Protein AF-A0A349SDM7-F1 (afdb_monomer_lite)

pLDDT: mean 95.61, std 3.15, range [87.81, 98.69]

Secondary structure (DSSP, 8-state):
----S-HHHHHHHHHHHHTT-SEEEEES--SSSTT--HHHHHHHHHT--EEE-HHHHHHHHHHHHHTT----GGGGGGGEEETT-EE-S--SSSS--EEEEETTEEEEEE-SSHHHHHHHIIIIIHHH-

Structure (mmCIF, N/CA/C/O backbone):
data_AF-A0A349SDM7-F1
#
_entry.id   AF-A0A349SDM7-F1
#
loop_
_atom_site.group_PDB
_atom_site.id
_atom_site.type_symbol
_atom_site.label_atom_id
_atom_site.label_alt_id
_atom_site.label_comp_id
_atom_site.label_asym_id
_atom_site.label_entity_id
_atom_site.label_seq_id
_atom_site.pdbx_PDB_ins_code
_atom_site.Cartn_x
_atom_site.Cartn_y
_atom_site.Cartn_z
_atom_site.occupancy
_atom_site.B_iso_or_equiv
_atom_site.auth_seq_id
_atom_site.auth_comp_id
_atom_site.auth_asym_id
_atom_site.auth_atom_id
_atom_site.pdbx_PDB_model_num
ATOM 1 N N . THR A 1 1 ? -5.173 13.399 6.957 1.00 89.69 1 THR A N 1
ATOM 2 C CA . THR A 1 1 ? -3.860 13.707 7.570 1.00 89.69 1 THR A CA 1
ATOM 3 C C . THR A 1 1 ? -2.776 13.557 6.521 1.00 89.69 1 THR A C 1
ATOM 5 O O . THR A 1 1 ? -2.981 12.779 5.603 1.00 89.69 1 THR A O 1
ATOM 8 N N . LYS A 1 2 ? -1.662 14.293 6.615 1.00 94.88 2 LYS A N 1
ATOM 9 C CA . LYS A 1 2 ? -0.450 14.042 5.815 1.00 94.88 2 LYS A CA 1
ATOM 10 C C . LYS A 1 2 ? 0.669 13.626 6.762 1.00 94.88 2 LYS A C 1
ATOM 12 O O . LYS A 1 2 ? 0.806 14.229 7.823 1.00 94.88 2 LYS A O 1
ATOM 17 N N . VAL A 1 3 ? 1.434 12.612 6.387 1.00 95.81 3 VAL A N 1
ATOM 18 C CA . VAL A 1 3 ? 2.536 12.055 7.180 1.00 95.81 3 VAL A CA 1
ATOM 19 C C . VAL A 1 3 ? 3.704 11.852 6.223 1.00 95.81 3 VAL A C 1
ATOM 21 O O . VAL A 1 3 ? 3.475 11.493 5.076 1.00 95.81 3 VAL A O 1
ATOM 24 N N . GLY A 1 4 ? 4.928 12.147 6.659 1.00 95.81 4 GLY A N 1
ATOM 25 C CA . GLY A 1 4 ? 6.118 11.815 5.869 1.00 95.81 4 GLY A CA 1
ATOM 26 C C . GLY A 1 4 ? 6.558 10.376 6.121 1.00 95.81 4 GLY A C 1
ATOM 27 O O . GLY A 1 4 ? 6.314 9.871 7.219 1.00 95.81 4 GLY A O 1
ATOM 28 N N . ASP A 1 5 ? 7.260 9.780 5.159 1.00 95.88 5 ASP A N 1
ATOM 29 C CA . ASP A 1 5 ? 7.640 8.360 5.119 1.00 95.88 5 ASP A CA 1
ATOM 30 C C . ASP A 1 5 ? 8.605 7.984 6.249 1.00 95.88 5 ASP A C 1
ATOM 32 O O . ASP A 1 5 ? 9.831 8.003 6.152 1.00 95.88 5 ASP A O 1
ATOM 36 N N . ASN A 1 6 ? 8.021 7.715 7.410 1.00 97.88 6 ASN A N 1
ATOM 37 C CA . ASN A 1 6 ? 8.702 7.280 8.610 1.00 97.88 6 ASN A CA 1
ATOM 38 C C . ASN A 1 6 ? 7.796 6.282 9.316 1.00 97.88 6 ASN A C 1
ATOM 40 O O . ASN A 1 6 ? 6.714 6.648 9.783 1.00 97.88 6 ASN A O 1
ATOM 44 N N . LEU A 1 7 ? 8.282 5.049 9.424 1.00 97.94 7 LEU A N 1
ATOM 45 C CA . LEU A 1 7 ? 7.508 3.903 9.882 1.00 97.94 7 LEU A CA 1
ATOM 46 C C . LEU A 1 7 ? 6.764 4.177 11.196 1.00 97.94 7 LEU A C 1
ATOM 48 O O . LEU A 1 7 ? 5.546 4.040 11.257 1.00 97.94 7 LEU A O 1
ATOM 52 N N . GLY A 1 8 ? 7.467 4.672 12.220 1.00 98.19 8 GLY A N 1
ATOM 53 C CA . GLY A 1 8 ? 6.862 4.958 13.523 1.00 98.19 8 GLY A CA 1
ATOM 54 C C . GLY A 1 8 ? 5.748 6.008 13.460 1.00 98.19 8 GLY A C 1
ATOM 55 O O . GLY A 1 8 ? 4.697 5.832 14.072 1.00 98.19 8 GLY A O 1
ATOM 56 N N . ARG A 1 9 ? 5.927 7.088 12.685 1.00 98.19 9 ARG A N 1
ATOM 57 C CA . ARG A 1 9 ? 4.877 8.111 12.516 1.00 98.19 9 ARG A CA 1
ATOM 58 C C . ARG A 1 9 ? 3.670 7.579 11.748 1.00 98.19 9 ARG A C 1
ATOM 60 O O . ARG A 1 9 ? 2.541 7.942 12.083 1.00 98.19 9 ARG A O 1
ATOM 67 N N . MET A 1 10 ? 3.897 6.749 10.732 1.00 98.56 10 MET A N 1
ATOM 68 C CA . MET A 1 10 ? 2.828 6.146 9.936 1.00 98.56 10 MET A CA 1
ATOM 69 C C . MET A 1 10 ? 1.999 5.182 10.783 1.00 98.56 10 MET A C 1
ATOM 71 O O . MET A 1 10 ? 0.787 5.358 10.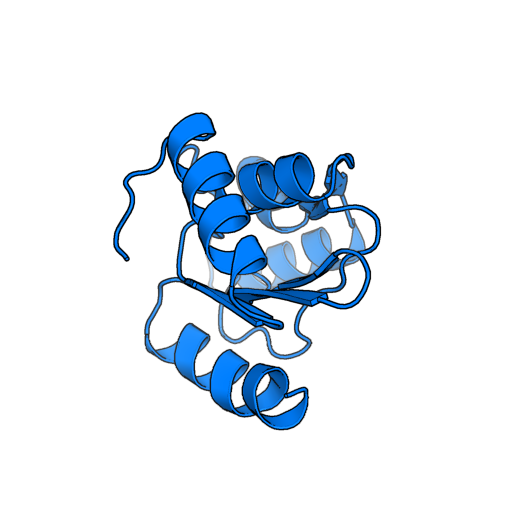858 1.00 98.56 10 MET A O 1
ATOM 75 N N . VAL A 1 11 ? 2.649 4.264 11.505 1.00 98.62 11 VAL A N 1
ATOM 76 C CA . VAL A 1 11 ? 1.996 3.308 12.416 1.00 98.62 11 VAL A CA 1
ATOM 77 C C . VAL A 1 11 ? 1.140 4.037 13.450 1.00 98.62 11 VAL A C 1
ATOM 79 O O . VAL A 1 11 ? -0.063 3.794 13.524 1.00 98.62 11 VAL A O 1
ATOM 82 N N . SER A 1 12 ? 1.711 5.009 14.171 1.00 98.44 12 SER A N 1
ATOM 83 C CA . SER A 1 12 ? 0.966 5.777 15.178 1.00 98.44 12 SER A CA 1
ATOM 84 C C . SER A 1 12 ? -0.221 6.538 14.580 1.00 98.44 12 SER A C 1
ATOM 86 O O . SER A 1 12 ? -1.270 6.652 15.211 1.00 98.44 12 SER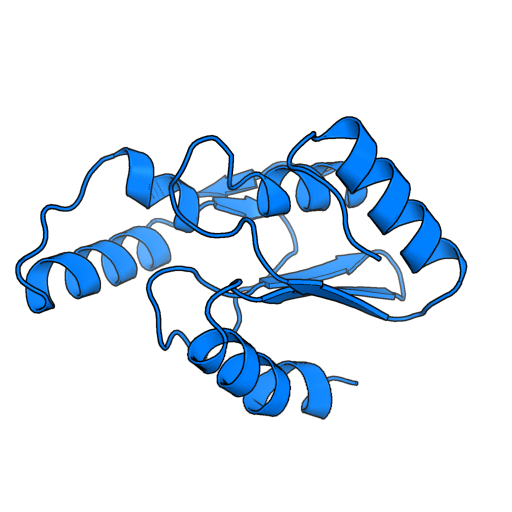 A O 1
ATOM 88 N N . THR A 1 13 ? -0.086 7.056 13.354 1.00 98.56 13 THR A N 1
ATOM 89 C CA . THR A 1 13 ? -1.182 7.774 12.684 1.00 98.56 13 THR A CA 1
ATOM 90 C C . THR A 1 13 ? -2.298 6.829 12.250 1.00 98.56 13 THR A C 1
ATOM 92 O O . THR A 1 13 ? -3.468 7.169 12.414 1.00 98.56 13 THR A O 1
ATOM 95 N N . ILE A 1 14 ? -1.954 5.654 11.714 1.00 98.31 14 ILE A N 1
ATOM 96 C CA . ILE A 1 14 ? -2.928 4.640 11.295 1.00 98.31 14 ILE A CA 1
ATOM 97 C C . ILE A 1 14 ? -3.681 4.103 12.518 1.00 98.31 14 ILE A C 1
ATOM 99 O O . ILE A 1 14 ? -4.908 4.075 12.502 1.00 98.31 14 ILE A O 1
ATOM 103 N N . GLN A 1 15 ? -2.982 3.775 13.609 1.00 98.31 15 GLN A N 1
ATOM 104 C CA . GLN A 1 15 ? -3.606 3.325 14.861 1.00 98.31 15 GLN A CA 1
ATOM 105 C C . GLN A 1 15 ? -4.559 4.376 15.442 1.00 98.31 15 GLN A C 1
ATOM 107 O O . GLN A 1 15 ? -5.671 4.051 15.854 1.00 98.31 15 GLN A O 1
ATOM 112 N N . LEU A 1 16 ? -4.159 5.653 15.436 1.00 98.31 16 LEU A N 1
ATOM 113 C CA . LEU A 1 16 ? -5.024 6.746 15.882 1.00 98.31 16 LEU A CA 1
ATOM 114 C C . LEU A 1 16 ? -6.246 6.940 14.970 1.00 98.31 16 LEU A C 1
ATOM 116 O O . LEU A 1 16 ? -7.297 7.373 15.434 1.00 98.31 16 LEU A O 1
ATOM 120 N N . ALA A 1 17 ? -6.125 6.665 13.671 1.00 98.31 17 ALA A N 1
ATOM 121 C CA . ALA A 1 17 ? -7.267 6.699 12.765 1.00 98.31 17 ALA A CA 1
ATOM 122 C C . ALA A 1 17 ? -8.230 5.533 13.052 1.00 98.31 17 ALA A C 1
ATOM 124 O O . ALA A 1 17 ? -9.422 5.773 13.230 1.00 98.31 17 ALA A O 1
ATOM 125 N N . LEU A 1 18 ? -7.706 4.313 13.200 1.00 98.12 18 LEU A N 1
ATOM 126 C CA . LEU A 1 18 ? -8.482 3.114 13.535 1.00 98.12 18 LEU A CA 1
ATOM 127 C C . LEU A 1 18 ? -9.173 3.201 14.899 1.00 98.12 18 LEU A C 1
ATOM 129 O O . LEU A 1 18 ? -10.223 2.598 15.096 1.00 98.12 18 LEU A O 1
ATOM 133 N N . SER A 1 19 ? -8.636 3.955 15.862 1.00 97.81 19 SER A N 1
ATOM 134 C CA . SER A 1 19 ? -9.274 4.087 17.180 1.00 97.81 19 SER A CA 1
ATOM 135 C C . SER A 1 19 ? -10.611 4.838 17.149 1.00 97.81 19 SER A C 1
ATOM 137 O O . SER A 1 19 ? -11.362 4.777 18.120 1.00 97.81 19 SER A O 1
ATOM 139 N N . ARG A 1 20 ? -10.927 5.529 16.047 1.00 97.50 20 ARG A N 1
ATOM 140 C CA . ARG A 1 20 ? -12.135 6.358 15.896 1.00 97.50 20 ARG A CA 1
ATOM 141 C C . ARG A 1 20 ? -12.889 6.127 14.585 1.00 97.50 20 ARG A C 1
ATOM 143 O O . ARG A 1 20 ? -13.721 6.955 14.211 1.00 97.50 20 ARG A O 1
ATOM 150 N N . SER A 1 21 ? -12.539 5.090 13.834 1.00 97.88 21 SER A N 1
ATOM 151 C CA . SER A 1 21 ? -13.109 4.812 12.516 1.00 97.88 21 SER A CA 1
ATOM 152 C C . SER A 1 21 ? -13.106 3.314 12.247 1.00 97.88 21 SER A C 1
ATOM 154 O O . SER A 1 21 ? -12.134 2.639 12.580 1.00 97.88 21 SER A O 1
ATOM 156 N N . ASP A 1 22 ? -14.171 2.829 11.613 1.00 98.06 22 ASP A N 1
ATOM 157 C CA . ASP A 1 22 ? -14.316 1.420 11.224 1.00 98.06 22 ASP A CA 1
ATOM 158 C C . ASP A 1 22 ? -13.508 1.095 9.957 1.00 98.06 22 ASP A C 1
ATOM 160 O O . ASP A 1 22 ? -13.082 -0.035 9.737 1.00 98.06 22 ASP A O 1
ATOM 164 N N . ALA A 1 23 ? -13.214 2.119 9.151 1.00 98.25 23 ALA A N 1
ATOM 165 C CA . ALA A 1 23 ? -12.369 2.016 7.973 1.00 98.25 23 ALA A CA 1
ATOM 166 C C . ALA A 1 23 ? -11.355 3.162 7.885 1.00 98.25 23 ALA A C 1
ATOM 168 O O . ALA A 1 23 ? -11.658 4.319 8.195 1.00 98.25 23 ALA A O 1
ATOM 169 N N . VAL A 1 24 ? -10.146 2.852 7.412 1.00 98.50 24 VAL A N 1
ATOM 170 C CA . VAL A 1 24 ? -9.074 3.826 7.167 1.00 98.50 24 VAL A CA 1
ATOM 171 C C . VAL A 1 24 ? -8.551 3.666 5.748 1.00 98.50 24 VAL A C 1
ATOM 173 O O . VAL A 1 24 ? -8.074 2.605 5.374 1.00 98.50 24 VAL A O 1
ATOM 176 N N . ILE A 1 25 ? -8.581 4.743 4.965 1.00 98.44 25 ILE A N 1
ATOM 177 C CA . ILE A 1 25 ? -8.021 4.764 3.610 1.00 98.44 25 ILE A CA 1
ATOM 178 C C . ILE A 1 25 ? -6.673 5.488 3.648 1.00 98.44 25 ILE A C 1
ATOM 180 O O . ILE A 1 25 ? -6.587 6.659 4.030 1.00 98.44 25 ILE A O 1
ATOM 184 N N . VAL A 1 26 ? -5.621 4.789 3.236 1.00 98.19 26 VAL A N 1
ATOM 185 C CA . VAL A 1 26 ? -4.252 5.286 3.098 1.00 98.19 26 VAL A CA 1
ATOM 186 C C . VAL A 1 26 ? -3.929 5.415 1.614 1.00 98.19 26 VAL A C 1
ATOM 188 O O . VAL A 1 26 ? -4.235 4.531 0.823 1.00 98.19 26 VAL A O 1
ATOM 191 N N . CYS A 1 27 ? -3.311 6.526 1.224 1.00 97.56 27 CYS A N 1
ATOM 192 C CA . CYS A 1 27 ? -2.975 6.818 -0.166 1.00 97.56 27 CYS A CA 1
ATOM 193 C C . CYS A 1 27 ? -1.485 7.155 -0.283 1.00 97.56 27 CYS A C 1
ATOM 195 O O . CYS A 1 27 ? -1.010 8.061 0.405 1.00 97.56 27 CYS A O 1
ATOM 197 N N . GLY A 1 28 ? -0.769 6.442 -1.158 1.00 96.38 28 GLY A N 1
ATOM 198 C CA . GLY A 1 28 ? 0.673 6.597 -1.380 1.00 96.38 28 GLY A CA 1
ATOM 199 C C . GLY A 1 28 ? 1.547 5.584 -0.629 1.00 96.38 28 GLY A C 1
ATOM 200 O O . GLY A 1 28 ? 1.072 4.836 0.225 1.00 96.38 28 GLY A O 1
ATOM 201 N N . GLY A 1 29 ? 2.837 5.545 -0.977 1.00 96.19 29 GLY A N 1
ATOM 202 C CA . GLY A 1 29 ? 3.833 4.675 -0.339 1.00 96.19 29 GLY A CA 1
ATOM 203 C C . GLY A 1 29 ? 3.747 3.190 -0.729 1.00 96.19 29 GLY A C 1
ATOM 204 O O . GLY A 1 29 ? 4.137 2.329 0.058 1.00 96.19 29 GLY A O 1
ATOM 205 N N . LEU A 1 30 ? 3.178 2.879 -1.903 1.00 96.44 30 LEU A N 1
ATOM 206 C CA . LEU A 1 30 ? 3.019 1.517 -2.447 1.00 96.44 30 LEU A CA 1
ATOM 207 C C . LEU A 1 30 ? 3.873 1.256 -3.699 1.00 96.44 30 LEU A C 1
ATOM 209 O O . LEU A 1 30 ? 3.784 0.185 -4.308 1.00 96.44 30 LEU A O 1
ATOM 213 N N . GLY A 1 31 ? 4.686 2.213 -4.130 1.00 93.94 31 GLY A N 1
ATOM 214 C CA . GLY A 1 31 ? 5.614 1.993 -5.231 1.00 93.94 31 GLY A CA 1
ATOM 215 C C . GLY A 1 31 ? 6.786 1.084 -4.831 1.00 93.94 31 GLY A C 1
ATOM 216 O O . GLY A 1 31 ? 6.756 0.425 -3.790 1.00 93.94 31 GLY A O 1
ATOM 217 N N . PRO A 1 32 ? 7.810 0.969 -5.683 1.00 92.75 32 PRO A N 1
ATOM 218 C CA . PRO A 1 32 ? 8.955 0.113 -5.418 1.00 92.75 32 PRO A CA 1
ATOM 219 C C . PRO A 1 32 ? 10.065 0.799 -4.607 1.00 92.75 32 PRO A C 1
ATOM 221 O O . PRO A 1 32 ? 11.049 0.138 -4.296 1.00 92.75 32 PRO A O 1
ATOM 224 N N . THR A 1 33 ? 10.019 2.107 -4.336 1.00 92.00 33 THR A N 1
ATOM 225 C CA . THR A 1 33 ? 11.183 2.821 -3.783 1.00 92.00 33 THR A CA 1
ATOM 226 C C . THR A 1 33 ? 11.391 2.526 -2.293 1.00 92.00 33 THR A C 1
ATOM 228 O O . THR A 1 33 ? 10.570 1.897 -1.634 1.00 92.00 33 THR A O 1
ATOM 231 N N . GLN A 1 34 ? 12.545 2.914 -1.738 1.00 89.19 34 GLN A N 1
ATOM 232 C CA . GLN A 1 34 ? 12.855 2.627 -0.328 1.00 89.19 34 GLN A CA 1
ATOM 233 C C . GLN A 1 34 ? 11.984 3.417 0.656 1.00 89.19 34 GLN A C 1
ATOM 235 O O . GLN A 1 34 ? 11.827 2.990 1.795 1.00 89.19 34 GLN A O 1
ATOM 240 N N . ASP A 1 35 ? 11.455 4.555 0.218 1.00 93.69 35 ASP A N 1
ATOM 241 C CA . ASP A 1 35 ? 10.496 5.404 0.919 1.00 93.69 35 ASP A CA 1
ATOM 242 C C . ASP A 1 35 ? 9.039 4.933 0.756 1.00 93.69 35 ASP A C 1
ATOM 244 O O . ASP A 1 35 ? 8.185 5.348 1.534 1.00 93.69 35 ASP A O 1
ATOM 248 N N . ASP A 1 36 ? 8.750 3.997 -0.156 1.00 96.12 36 ASP A N 1
ATOM 249 C CA . ASP A 1 36 ? 7.436 3.353 -0.275 1.00 96.12 36 ASP A CA 1
ATOM 250 C C . ASP A 1 36 ? 7.225 2.283 0.816 1.00 96.12 36 ASP A C 1
ATOM 252 O O . ASP A 1 36 ? 7.277 1.075 0.557 1.00 96.12 36 ASP A O 1
ATOM 256 N N . ILE A 1 37 ? 6.991 2.747 2.048 1.00 97.50 37 ILE A N 1
ATOM 257 C CA . ILE A 1 37 ? 6.922 1.912 3.263 1.00 97.50 37 ILE A CA 1
ATOM 258 C C . ILE A 1 37 ? 5.506 1.737 3.845 1.00 97.50 37 ILE A C 1
ATOM 260 O O . ILE A 1 37 ? 5.342 1.382 5.017 1.00 97.50 37 ILE A O 1
ATOM 264 N N . THR A 1 38 ? 4.452 2.019 3.069 1.00 98.12 38 THR A N 1
ATOM 265 C 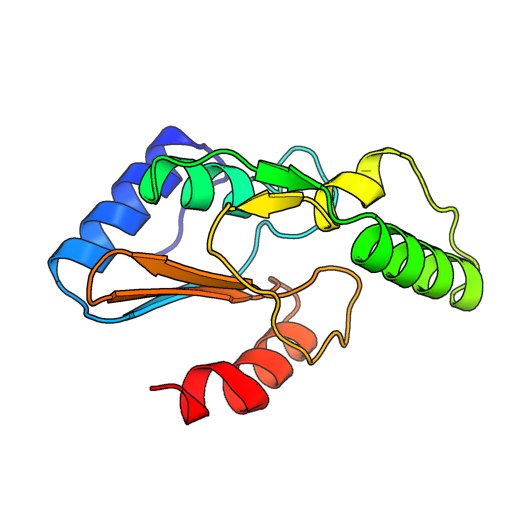CA . THR A 1 38 ? 3.064 1.908 3.559 1.00 98.12 38 THR A CA 1
ATOM 266 C C . THR A 1 38 ? 2.691 0.464 3.894 1.00 98.12 38 THR A C 1
ATOM 268 O O . THR A 1 38 ? 1.999 0.235 4.885 1.00 98.12 38 THR A O 1
ATOM 271 N N . ARG A 1 39 ? 3.183 -0.521 3.131 1.00 97.81 39 ARG A N 1
ATOM 272 C CA . ARG A 1 39 ? 2.946 -1.953 3.397 1.00 97.81 39 ARG A CA 1
ATOM 273 C C . ARG A 1 39 ? 3.538 -2.380 4.730 1.00 97.81 39 ARG A C 1
ATOM 275 O O . ARG A 1 39 ? 2.867 -3.031 5.522 1.00 97.81 39 ARG A O 1
ATOM 282 N N . GLU A 1 40 ? 4.772 -1.968 4.989 1.00 98.25 40 GLU A N 1
ATOM 283 C CA . GLU A 1 40 ? 5.506 -2.231 6.220 1.00 98.25 40 GLU A CA 1
ATOM 284 C C . GLU A 1 40 ? 4.786 -1.608 7.421 1.00 98.25 40 GLU A C 1
ATOM 286 O O . GLU A 1 40 ? 4.618 -2.259 8.452 1.00 98.25 40 GLU A O 1
ATOM 291 N N . ALA A 1 41 ? 4.301 -0.369 7.276 1.00 98.56 41 ALA A N 1
ATOM 292 C CA . ALA A 1 41 ? 3.520 0.289 8.318 1.00 98.56 41 ALA A CA 1
ATOM 293 C C . ALA A 1 41 ? 2.214 -0.460 8.613 1.00 98.56 41 ALA A C 1
ATOM 295 O O . ALA A 1 41 ? 1.882 -0.664 9.778 1.00 98.56 41 ALA A O 1
ATOM 296 N N . ILE A 1 42 ? 1.488 -0.899 7.582 1.00 98.56 42 ILE A N 1
ATOM 297 C CA . ILE A 1 42 ? 0.236 -1.644 7.754 1.00 98.56 42 ILE A CA 1
ATOM 298 C C . ILE A 1 42 ? 0.490 -3.019 8.377 1.00 98.56 42 ILE A C 1
ATOM 300 O O . ILE A 1 42 ? -0.193 -3.374 9.334 1.00 98.56 42 ILE A O 1
ATOM 304 N N . ALA A 1 43 ? 1.504 -3.753 7.914 1.00 98.56 43 ALA A N 1
ATOM 305 C CA . ALA A 1 43 ? 1.892 -5.036 8.497 1.00 98.56 43 ALA A CA 1
ATOM 306 C C . ALA A 1 43 ? 2.222 -4.897 9.992 1.00 98.56 43 ALA A C 1
ATOM 308 O O . ALA A 1 43 ? 1.761 -5.693 10.808 1.00 98.56 43 ALA A O 1
ATOM 309 N N . GLN A 1 44 ? 2.931 -3.829 10.380 1.00 98.62 44 GLN A N 1
ATOM 310 C CA . GLN A 1 44 ? 3.214 -3.547 11.787 1.00 98.62 44 GLN A CA 1
ATOM 311 C C . GLN A 1 44 ? 1.951 -3.206 12.596 1.00 98.62 44 GLN A C 1
ATOM 313 O O . GLN A 1 44 ? 1.859 -3.598 13.758 1.00 98.62 44 GLN A O 1
ATOM 318 N N . VAL A 1 45 ? 0.978 -2.500 12.011 1.00 98.44 45 VAL A N 1
ATOM 319 C CA . VAL A 1 45 ? -0.318 -2.223 12.661 1.00 98.44 45 VAL A CA 1
ATOM 320 C C . VAL A 1 45 ? -1.125 -3.505 12.861 1.00 98.44 45 VAL A C 1
ATOM 322 O O . VAL A 1 45 ? -1.706 -3.689 13.925 1.00 98.44 45 VAL A O 1
ATOM 325 N N . MET A 1 46 ? -1.127 -4.389 11.865 1.00 98.25 46 MET A N 1
ATOM 326 C CA . MET A 1 46 ? -1.770 -5.704 11.920 1.00 98.25 46 MET A CA 1
ATOM 327 C C . MET A 1 46 ? -1.037 -6.689 12.845 1.00 98.25 46 MET A C 1
ATOM 329 O O . MET A 1 46 ? -1.611 -7.695 13.246 1.00 98.25 46 MET A O 1
ATOM 333 N N . GLY A 1 47 ? 0.228 -6.419 13.185 1.00 98.12 47 GLY A N 1
ATOM 334 C CA . GLY A 1 47 ? 1.064 -7.328 13.970 1.00 98.12 47 GLY A CA 1
ATOM 335 C C . GLY A 1 47 ? 1.521 -8.568 13.193 1.00 98.12 47 GLY A C 1
ATOM 336 O O . GLY A 1 47 ? 1.780 -9.602 13.805 1.00 98.12 47 GLY A O 1
ATOM 337 N N . VAL A 1 48 ? 1.618 -8.473 11.864 1.00 98.44 48 VAL A N 1
ATOM 338 C CA . VAL A 1 48 ? 1.921 -9.597 10.964 1.00 98.44 48 VAL A CA 1
ATOM 339 C C . VAL A 1 48 ? 3.174 -9.350 10.124 1.00 98.44 48 VAL A C 1
ATOM 341 O O . VAL A 1 48 ? 3.712 -8.242 10.071 1.00 98.44 48 VAL A O 1
ATOM 344 N N . SER A 1 49 ? 3.649 -10.402 9.456 1.00 98.12 49 SER A N 1
ATOM 345 C CA . SER A 1 49 ? 4.748 -10.311 8.493 1.00 98.12 49 SER A CA 1
ATOM 346 C C . SER A 1 49 ? 4.252 -9.940 7.090 1.00 98.12 49 SER A C 1
ATOM 348 O O . SER A 1 49 ? 3.064 -10.051 6.786 1.00 98.12 49 SER A O 1
ATOM 350 N N . LEU A 1 50 ? 5.169 -9.487 6.232 1.00 98.06 50 LEU A N 1
ATOM 351 C CA . LEU A 1 50 ? 4.915 -9.366 4.798 1.00 98.06 50 LEU A CA 1
ATOM 352 C C . LEU A 1 50 ? 5.259 -10.690 4.110 1.00 98.06 50 LEU A C 1
ATOM 354 O O . LEU A 1 50 ? 6.353 -11.223 4.303 1.00 98.06 50 LEU A O 1
ATOM 358 N N . ILE A 1 51 ? 4.347 -11.180 3.276 1.00 97.81 51 ILE A N 1
ATOM 359 C CA . ILE A 1 51 ? 4.514 -12.383 2.463 1.00 97.81 51 ILE A CA 1
ATOM 360 C C . ILE A 1 51 ? 4.662 -11.959 1.008 1.00 97.81 51 ILE A C 1
ATOM 362 O O . ILE A 1 51 ? 3.861 -11.180 0.494 1.00 97.81 51 ILE A O 1
ATOM 366 N N . ARG A 1 52 ? 5.691 -12.475 0.334 1.00 96.81 52 ARG A N 1
ATOM 367 C CA . ARG A 1 52 ? 5.860 -12.257 -1.101 1.00 96.81 52 ARG A CA 1
ATOM 368 C C . ARG A 1 52 ? 4.963 -13.195 -1.893 1.00 96.81 52 ARG A C 1
ATOM 370 O O . ARG A 1 52 ? 5.003 -14.407 -1.696 1.00 96.81 52 ARG A O 1
ATOM 377 N N . HIS A 1 53 ? 4.229 -12.624 -2.834 1.00 96.00 53 HIS A N 1
ATOM 378 C CA . HIS A 1 53 ? 3.362 -13.340 -3.758 1.00 96.00 53 HIS A CA 1
ATOM 379 C C . HIS A 1 53 ? 4.002 -13.396 -5.149 1.00 96.00 53 HIS A C 1
ATOM 381 O O . HIS A 1 53 ? 4.032 -12.405 -5.882 1.00 96.00 53 HIS A O 1
ATOM 387 N N . ASP A 1 54 ? 4.547 -14.558 -5.512 1.00 94.75 54 ASP A N 1
ATOM 388 C CA . ASP A 1 54 ? 5.276 -14.736 -6.775 1.00 94.75 54 ASP A CA 1
ATOM 389 C C . ASP A 1 54 ? 4.393 -14.482 -8.008 1.00 94.75 54 ASP A C 1
ATOM 391 O O . ASP A 1 54 ? 4.867 -13.965 -9.018 1.00 94.75 54 ASP A O 1
ATOM 395 N N . ASP A 1 55 ? 3.098 -14.782 -7.927 1.00 94.44 55 ASP A N 1
ATOM 396 C CA . ASP A 1 55 ? 2.113 -14.515 -8.976 1.00 94.44 55 ASP A CA 1
ATOM 397 C C . ASP A 1 55 ? 1.910 -13.011 -9.218 1.00 94.44 55 ASP A C 1
ATOM 399 O O . ASP A 1 55 ? 1.885 -12.567 -10.372 1.00 94.4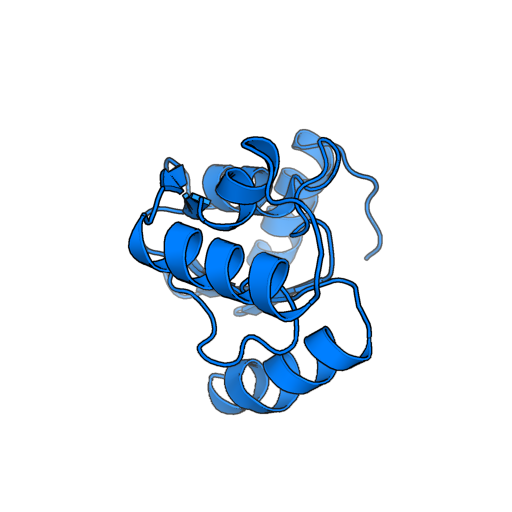4 55 ASP A O 1
ATOM 403 N N . ILE A 1 56 ? 1.851 -12.213 -8.146 1.00 94.44 56 ILE A N 1
ATOM 404 C CA . ILE A 1 56 ? 1.821 -10.747 -8.230 1.00 94.44 56 ILE A CA 1
ATOM 405 C C . ILE A 1 56 ? 3.142 -10.237 -8.816 1.00 94.44 56 ILE A C 1
ATOM 407 O O . ILE A 1 56 ? 3.134 -9.402 -9.722 1.00 94.44 56 ILE A O 1
ATOM 411 N N . GLY A 1 57 ? 4.279 -10.765 -8.357 1.00 94.56 57 GLY A N 1
ATOM 412 C CA . GLY A 1 57 ? 5.600 -10.407 -8.881 1.00 94.56 57 GLY A CA 1
ATOM 413 C C . GLY A 1 57 ? 5.720 -10.649 -10.388 1.00 94.56 57 GLY A C 1
ATOM 414 O O . GLY A 1 57 ? 6.156 -9.769 -11.134 1.00 94.56 57 GLY A O 1
ATOM 415 N N . GLU A 1 58 ? 5.255 -11.807 -10.854 1.00 94.06 58 GLU A N 1
ATOM 416 C CA . GLU A 1 58 ? 5.218 -12.169 -12.270 1.00 94.06 58 GLU A CA 1
ATOM 417 C C . GLU A 1 58 ? 4.270 -11.283 -13.084 1.00 94.06 58 GLU A C 1
ATOM 419 O O . GLU A 1 58 ? 4.586 -10.912 -14.219 1.00 94.06 58 GLU A O 1
ATOM 424 N N . HIS A 1 59 ? 3.122 -10.902 -12.520 1.00 93.38 59 HIS A N 1
ATOM 425 C CA . HIS A 1 59 ? 2.217 -9.952 -13.161 1.00 93.38 59 HIS A CA 1
ATOM 426 C C . HIS A 1 59 ? 2.886 -8.583 -13.353 1.00 93.38 59 HIS A C 1
ATOM 428 O O . HIS A 1 59 ? 2.890 -8.039 -14.461 1.00 93.38 59 HIS A O 1
ATOM 434 N N . ILE A 1 60 ? 3.533 -8.064 -12.307 1.00 93.38 60 ILE A N 1
ATOM 435 C CA . ILE A 1 60 ? 4.261 -6.793 -12.354 1.00 93.38 60 ILE A CA 1
ATOM 436 C C . ILE A 1 60 ? 5.399 -6.867 -13.376 1.00 93.38 60 ILE A C 1
ATOM 438 O O . ILE A 1 60 ? 5.553 -5.950 -14.184 1.00 93.38 60 ILE A O 1
ATOM 442 N N . ARG A 1 61 ? 6.158 -7.969 -13.413 1.00 93.50 61 ARG A N 1
ATOM 443 C CA . ARG A 1 61 ? 7.215 -8.185 -14.412 1.00 93.50 61 ARG A CA 1
ATOM 444 C C . ARG A 1 61 ? 6.683 -8.049 -15.839 1.00 93.50 61 ARG A C 1
ATOM 446 O O . ARG A 1 61 ? 7.250 -7.293 -16.627 1.00 93.50 61 ARG A O 1
ATOM 453 N N . ARG A 1 62 ? 5.551 -8.691 -16.153 1.00 92.56 62 ARG A N 1
ATOM 4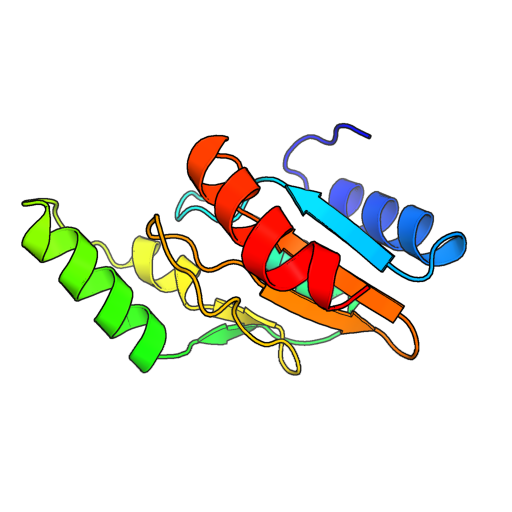54 C CA . ARG A 1 62 ? 4.910 -8.587 -17.478 1.00 92.56 62 ARG A CA 1
ATOM 455 C C . ARG A 1 62 ? 4.488 -7.156 -17.814 1.00 92.56 62 ARG A C 1
ATOM 457 O O . ARG A 1 62 ? 4.649 -6.742 -18.959 1.00 92.56 62 ARG A O 1
ATOM 464 N N . LEU A 1 63 ? 3.989 -6.391 -16.838 1.00 91.38 63 LEU A N 1
ATOM 465 C CA . LEU A 1 63 ? 3.629 -4.979 -17.031 1.00 91.38 63 LEU A CA 1
ATOM 466 C C . LEU A 1 63 ? 4.849 -4.096 -17.335 1.00 91.38 63 LEU A C 1
ATOM 468 O O . LEU A 1 63 ? 4.751 -3.164 -18.135 1.00 91.38 63 LEU A O 1
ATOM 472 N N . PHE A 1 64 ? 5.996 -4.362 -16.705 1.00 91.50 64 PHE A N 1
ATOM 473 C CA . PHE A 1 64 ? 7.247 -3.660 -17.008 1.00 91.50 64 PHE A CA 1
ATOM 474 C C . PHE A 1 64 ? 7.732 -3.982 -18.425 1.00 91.50 64 PHE A C 1
ATOM 476 O O . PHE A 1 64 ? 7.976 -3.064 -19.213 1.00 91.50 64 PHE A O 1
ATOM 483 N N . GLU A 1 65 ? 7.771 -5.268 -18.777 1.00 91.44 65 GLU A N 1
ATOM 484 C CA . GLU A 1 65 ? 8.185 -5.748 -20.100 1.00 91.44 65 GLU A CA 1
ATOM 485 C C . GLU A 1 65 ? 7.294 -5.196 -21.218 1.00 91.44 65 GLU A C 1
ATOM 487 O O . GLU A 1 65 ? 7.801 -4.668 -22.209 1.00 91.44 65 GLU A O 1
ATOM 492 N N . SER A 1 66 ? 5.968 -5.217 -21.043 1.00 91.44 66 SER A N 1
ATOM 493 C CA . SER A 1 66 ? 5.028 -4.690 -22.041 1.00 91.44 66 SER A CA 1
ATOM 494 C C . SER A 1 66 ? 5.162 -3.180 -22.253 1.00 91.44 66 SER A C 1
ATOM 496 O O . SER A 1 66 ? 4.762 -2.660 -23.292 1.00 91.44 66 SER A O 1
ATOM 498 N N . ARG A 1 67 ? 5.703 -2.458 -21.263 1.00 89.31 67 ARG A N 1
ATOM 499 C CA . ARG A 1 67 ? 5.955 -1.009 -21.310 1.00 89.31 67 ARG A CA 1
ATOM 500 C C . ARG A 1 67 ? 7.391 -0.678 -21.739 1.00 89.31 67 ARG A C 1
ATOM 502 O O . ARG A 1 67 ? 7.763 0.495 -21.708 1.00 89.31 67 ARG A O 1
ATOM 509 N N . GLY A 1 68 ? 8.195 -1.680 -22.114 1.00 89.88 68 GLY A N 1
ATOM 510 C CA . GLY A 1 68 ? 9.596 -1.508 -22.509 1.00 89.88 68 GLY A CA 1
ATOM 511 C C . GLY A 1 68 ? 10.489 -0.999 -21.375 1.00 89.88 68 GLY A C 1
ATOM 512 O O . GLY A 1 68 ? 11.468 -0.301 -21.632 1.00 89.88 68 GLY A O 1
ATOM 513 N N . ARG A 1 69 ? 10.126 -1.285 -20.119 1.00 87.81 69 ARG A N 1
ATOM 514 C CA . ARG A 1 69 ? 10.882 -0.886 -18.928 1.00 87.81 69 ARG A CA 1
ATOM 515 C C . ARG A 1 69 ? 11.612 -2.084 -18.341 1.00 87.81 69 ARG A C 1
ATOM 517 O O . ARG A 1 69 ? 11.091 -3.195 -18.333 1.00 87.81 69 ARG A O 1
ATOM 524 N N . GLU A 1 70 ? 12.801 -1.835 -17.810 1.00 88.06 70 GLU A N 1
ATOM 525 C CA . GLU A 1 70 ? 13.569 -2.852 -17.100 1.00 88.06 70 GLU A CA 1
ATOM 526 C C . GLU A 1 70 ? 12.898 -3.193 -15.764 1.00 88.06 70 GLU A C 1
ATOM 528 O O . GLU A 1 70 ? 12.582 -2.306 -14.967 1.00 88.06 70 GLU A O 1
ATOM 533 N N . PHE A 1 71 ? 12.675 -4.485 -15.528 1.00 89.19 71 PHE A N 1
ATOM 534 C CA . PHE A 1 71 ? 12.223 -4.997 -14.243 1.00 89.19 71 PHE A CA 1
ATOM 535 C C . PHE A 1 71 ? 13.427 -5.236 -13.329 1.00 89.19 71 PHE A C 1
ATOM 537 O O . PHE A 1 71 ? 14.363 -5.946 -13.696 1.00 89.19 71 PHE A O 1
ATOM 544 N N . THR A 1 72 ? 13.393 -4.679 -12.121 1.00 90.38 72 THR A N 1
ATOM 545 C CA . THR A 1 72 ? 14.465 -4.828 -11.129 1.00 90.38 72 THR A CA 1
ATOM 546 C C . THR A 1 72 ? 13.999 -5.650 -9.932 1.00 90.38 72 THR A C 1
ATOM 548 O O . THR A 1 72 ? 12.812 -5.714 -9.624 1.00 90.38 72 THR A O 1
ATOM 551 N N . GLN A 1 73 ? 14.944 -6.218 -9.179 1.00 88.31 73 GLN A N 1
ATOM 552 C CA . GLN A 1 73 ? 14.637 -6.941 -7.935 1.00 88.31 73 GLN A CA 1
ATOM 553 C C . GLN A 1 73 ? 13.874 -6.081 -6.916 1.00 88.31 73 GLN A C 1
ATOM 555 O O . GLN A 1 73 ? 13.076 -6.596 -6.142 1.00 88.31 73 GLN A O 1
ATOM 560 N N . ASN A 1 74 ? 14.065 -4.760 -6.940 1.00 90.44 74 ASN A N 1
ATOM 561 C CA . ASN A 1 74 ? 13.362 -3.844 -6.049 1.00 90.44 74 ASN A CA 1
ATOM 562 C C . ASN A 1 74 ? 11.854 -3.756 -6.363 1.00 90.44 74 ASN A C 1
ATOM 564 O O . ASN A 1 74 ? 11.051 -3.508 -5.469 1.00 90.44 74 ASN A O 1
ATOM 568 N N . ASN A 1 75 ? 11.442 -4.035 -7.606 1.00 92.44 75 ASN A N 1
ATOM 569 C CA . ASN A 1 75 ? 10.028 -4.082 -7.984 1.00 92.44 75 ASN A CA 1
ATOM 570 C C . ASN A 1 75 ? 9.276 -5.245 -7.330 1.00 92.44 75 ASN A C 1
ATOM 572 O O . ASN A 1 75 ? 8.074 -5.126 -7.111 1.00 92.44 75 ASN A O 1
ATOM 576 N N . LEU A 1 76 ? 9.967 -6.326 -6.948 1.00 93.19 76 LEU A N 1
ATOM 577 C CA . LEU A 1 76 ? 9.348 -7.454 -6.243 1.00 93.19 76 LEU A CA 1
ATOM 578 C C . LEU A 1 76 ? 8.771 -7.057 -4.883 1.00 93.19 76 LEU A C 1
ATOM 580 O O . LEU A 1 76 ? 7.855 -7.715 -4.409 1.00 93.19 76 LEU A O 1
ATOM 584 N N . ARG A 1 77 ? 9.239 -5.958 -4.278 1.00 94.00 77 ARG A N 1
ATOM 585 C CA . ARG A 1 77 ? 8.661 -5.435 -3.031 1.00 94.00 77 ARG A CA 1
ATOM 586 C C . ARG A 1 77 ? 7.202 -5.020 -3.181 1.00 94.00 77 ARG A C 1
ATOM 588 O O . ARG A 1 77 ? 6.456 -5.010 -2.212 1.00 94.00 77 ARG A O 1
ATOM 595 N N . GLN A 1 78 ? 6.777 -4.687 -4.398 1.00 94.31 78 GLN A N 1
ATOM 596 C CA . GLN A 1 78 ? 5.377 -4.385 -4.678 1.00 94.31 78 GLN A CA 1
ATOM 597 C C . GLN A 1 78 ? 4.483 -5.632 -4.586 1.00 94.31 78 GLN A C 1
ATOM 599 O O . GLN A 1 78 ? 3.274 -5.481 -4.466 1.00 94.31 78 GLN A O 1
ATOM 604 N N . ALA A 1 79 ? 5.068 -6.834 -4.605 1.00 95.94 79 ALA A N 1
ATOM 605 C CA . ALA A 1 79 ? 4.383 -8.109 -4.414 1.00 95.94 79 ALA A CA 1
ATOM 606 C C . ALA A 1 79 ? 4.404 -8.602 -2.955 1.00 95.94 79 ALA A C 1
ATOM 608 O O . ALA A 1 79 ? 3.956 -9.715 -2.681 1.00 95.94 79 ALA A O 1
ATOM 609 N N . ASP A 1 80 ? 4.933 -7.800 -2.029 1.00 97.12 80 ASP A N 1
ATOM 610 C CA . ASP A 1 80 ? 4.918 -8.103 -0.602 1.00 97.12 80 ASP A CA 1
ATOM 611 C C . ASP A 1 80 ? 3.583 -7.625 -0.006 1.00 97.12 80 ASP A C 1
ATOM 613 O O . ASP A 1 80 ? 3.248 -6.442 -0.069 1.00 97.12 80 ASP A O 1
ATOM 617 N N . VAL A 1 81 ? 2.803 -8.540 0.563 1.00 98.06 81 VAL A N 1
ATOM 618 C CA . VAL A 1 81 ? 1.457 -8.279 1.094 1.00 98.06 81 VAL A CA 1
ATOM 619 C C . VAL A 1 81 ? 1.427 -8.659 2.577 1.00 98.06 81 VAL A C 1
ATOM 621 O O . VAL A 1 81 ? 1.977 -9.701 2.935 1.00 98.06 81 VAL A O 1
ATOM 624 N N . PRO A 1 82 ? 0.834 -7.844 3.470 1.00 98.44 82 PRO A N 1
ATOM 625 C CA . PRO A 1 82 ? 0.647 -8.244 4.863 1.00 98.44 82 PRO A CA 1
ATOM 626 C C . PRO A 1 82 ? -0.127 -9.560 4.962 1.00 98.44 82 PRO A C 1
ATOM 628 O O . PRO A 1 82 ? -1.135 -9.742 4.283 1.00 98.44 82 PRO A O 1
ATOM 631 N N . GLU A 1 83 ? 0.321 -10.480 5.809 1.00 98.25 83 GLU A N 1
ATOM 632 C CA . GLU A 1 83 ? -0.397 -11.737 6.024 1.00 98.25 83 GLU A CA 1
ATOM 633 C C . GLU A 1 83 ? -1.846 -11.473 6.479 1.00 98.25 83 GLU A C 1
ATOM 635 O O . GLU A 1 83 ? -2.098 -10.679 7.384 1.00 98.25 83 GLU A O 1
ATOM 640 N N . GLY A 1 84 ? -2.811 -12.120 5.819 1.00 97.25 84 GLY A N 1
ATOM 641 C CA . GLY A 1 84 ? -4.244 -11.900 6.047 1.00 97.25 84 GLY A CA 1
ATOM 642 C C . GLY A 1 84 ? -4.857 -10.733 5.259 1.00 97.25 84 GLY A C 1
ATOM 643 O O . GLY A 1 84 ? -6.079 -10.595 5.257 1.00 97.25 84 GLY A O 1
ATOM 644 N N . ALA A 1 85 ? -4.052 -9.927 4.560 1.00 97.94 85 ALA A N 1
ATOM 645 C CA . ALA A 1 85 ? -4.540 -8.942 3.600 1.00 97.94 85 ALA A CA 1
ATOM 646 C C . ALA A 1 85 ? -4.737 -9.551 2.202 1.00 97.94 85 ALA A C 1
ATOM 648 O O . ALA A 1 85 ? -4.225 -10.624 1.876 1.00 97.94 85 ALA A O 1
ATOM 649 N N . THR A 1 86 ? -5.470 -8.834 1.355 1.00 97.00 86 THR A N 1
ATOM 650 C CA . THR A 1 86 ? -5.669 -9.166 -0.063 1.00 97.00 86 THR A CA 1
ATOM 651 C C . THR A 1 86 ? -5.343 -7.965 -0.943 1.00 97.00 86 THR A C 1
ATOM 653 O O . THR A 1 86 ? -5.309 -6.827 -0.471 1.00 97.00 86 THR A O 1
ATOM 656 N N . THR A 1 87 ? -5.069 -8.200 -2.226 1.00 97.06 87 THR A N 1
ATOM 657 C CA . THR A 1 87 ? -4.882 -7.118 -3.195 1.00 97.06 87 THR A CA 1
ATOM 658 C C . THR A 1 87 ? -6.206 -6.664 -3.795 1.00 97.06 87 THR A C 1
ATOM 660 O O . THR A 1 87 ? -7.126 -7.456 -3.996 1.00 97.06 87 THR A O 1
ATOM 663 N N . ILE A 1 88 ? -6.280 -5.380 -4.134 1.00 96.31 88 ILE A N 1
ATOM 664 C CA . ILE A 1 88 ? -7.344 -4.843 -4.981 1.00 96.31 88 ILE A CA 1
ATOM 665 C C . ILE A 1 88 ? -7.163 -5.406 -6.398 1.00 96.31 88 ILE A C 1
ATOM 667 O O . ILE A 1 88 ? -6.052 -5.390 -6.935 1.00 96.31 88 ILE A O 1
ATOM 671 N N . ALA A 1 89 ? -8.244 -5.936 -6.980 1.00 88.75 89 ALA A N 1
ATOM 672 C CA . ALA A 1 89 ? -8.215 -6.640 -8.263 1.00 88.75 89 ALA A CA 1
ATOM 673 C C . ALA A 1 89 ? -7.828 -5.716 -9.427 1.00 88.75 89 ALA A C 1
ATOM 675 O O . ALA A 1 89 ? -7.086 -6.108 -10.331 1.00 88.75 89 ALA A O 1
ATOM 676 N N . GLU A 1 90 ? -8.316 -4.479 -9.398 1.00 89.50 90 GLU A N 1
ATOM 677 C CA . GLU A 1 90 ? -7.965 -3.432 -10.342 1.00 89.50 90 GLU A CA 1
ATOM 678 C C . GLU A 1 90 ? -6.505 -3.016 -10.141 1.00 89.50 90 GLU A C 1
ATOM 680 O O . GLU A 1 90 ? -6.137 -2.465 -9.106 1.00 89.50 90 GLU A O 1
ATOM 685 N N . MET A 1 91 ? -5.669 -3.224 -11.161 1.00 88.31 91 MET A N 1
ATOM 686 C CA . MET A 1 91 ? -4.263 -2.809 -11.154 1.00 88.31 91 MET A CA 1
ATOM 687 C C . MET A 1 91 ? -3.945 -1.895 -12.353 1.00 88.31 91 MET A C 1
ATOM 689 O O . MET A 1 91 ? -3.243 -2.299 -13.280 1.00 88.31 91 MET A O 1
ATOM 693 N N . PRO A 1 92 ? -4.455 -0.646 -12.373 1.00 88.25 92 PRO A N 1
ATOM 694 C CA . PRO A 1 92 ? -4.175 0.318 -13.448 1.00 88.25 92 PRO A CA 1
ATOM 695 C C . PRO A 1 92 ? -2.680 0.687 -13.551 1.00 88.25 92 PRO A C 1
ATOM 697 O O . PRO A 1 92 ? -2.166 1.025 -14.626 1.00 88.25 92 PRO A O 1
ATOM 700 N N . GLY A 1 93 ? -1.970 0.605 -12.425 1.00 89.31 93 GLY A N 1
ATOM 701 C CA . GLY A 1 93 ? -0.534 0.834 -12.302 1.00 89.31 93 GLY A CA 1
ATOM 702 C C . GLY A 1 93 ? 0.283 -0.450 -12.217 1.00 89.31 93 GLY A C 1
ATOM 703 O O . GLY A 1 93 ? -0.088 -1.489 -12.745 1.00 89.31 93 GLY A O 1
ATOM 704 N N . THR A 1 94 ? 1.436 -0.361 -11.556 1.00 88.12 94 THR A N 1
ATOM 705 C CA . THR A 1 94 ? 2.226 -1.540 -11.151 1.00 88.12 94 THR A CA 1
ATOM 706 C C . THR A 1 94 ? 2.141 -1.812 -9.653 1.00 88.12 94 THR A C 1
ATOM 708 O O . THR A 1 94 ? 2.558 -2.872 -9.205 1.00 88.12 94 THR A O 1
ATOM 711 N N . ALA A 1 95 ? 1.659 -0.843 -8.868 1.00 92.69 95 ALA A N 1
ATOM 712 C CA . ALA A 1 95 ? 1.471 -0.991 -7.436 1.00 92.69 95 ALA A CA 1
ATOM 713 C C . ALA A 1 95 ? 0.083 -1.591 -7.175 1.00 92.69 95 ALA A C 1
ATOM 715 O O . ALA A 1 95 ? -0.908 -0.929 -7.493 1.00 92.69 95 ALA A O 1
ATOM 716 N N . PRO A 1 96 ? -0.016 -2.806 -6.608 1.00 94.81 96 PRO A N 1
ATOM 717 C CA . PRO A 1 96 ? -1.300 -3.322 -6.166 1.00 94.81 96 PRO A CA 1
ATOM 718 C C . PRO A 1 96 ? -1.823 -2.470 -5.006 1.00 94.81 96 PRO A C 1
ATOM 720 O O . PRO A 1 96 ? -1.073 -2.128 -4.088 1.00 94.81 96 PRO A O 1
ATOM 723 N N . GLY A 1 97 ? -3.113 -2.140 -5.042 1.00 97.56 97 GLY A N 1
ATOM 724 C CA . GLY A 1 97 ? -3.816 -1.684 -3.846 1.00 97.56 97 GLY A CA 1
ATOM 725 C C . GLY A 1 97 ? -4.019 -2.844 -2.872 1.00 97.56 97 GLY A C 1
ATOM 726 O O . GLY A 1 97 ? -3.922 -4.005 -3.272 1.00 97.56 97 GLY A O 1
ATOM 727 N N . LEU A 1 98 ? -4.307 -2.543 -1.608 1.00 98.25 98 LEU A N 1
ATOM 728 C CA . LEU A 1 98 ? -4.490 -3.539 -0.551 1.00 98.25 98 LEU A CA 1
ATOM 729 C C . LEU A 1 98 ? -5.796 -3.333 0.213 1.00 98.25 98 LEU A C 1
ATOM 731 O O . LEU A 1 98 ? -6.180 -2.195 0.492 1.00 98.25 98 LEU A O 1
ATOM 735 N N . VAL A 1 99 ? -6.403 -4.448 0.613 1.00 98.38 99 VAL A N 1
ATOM 736 C CA . VAL A 1 99 ? -7.490 -4.543 1.590 1.00 98.38 99 VAL A CA 1
ATOM 737 C C . VAL A 1 99 ? -6.965 -5.337 2.784 1.00 98.38 99 VAL A C 1
ATOM 739 O O . VAL A 1 99 ? -6.632 -6.517 2.658 1.00 98.38 99 VAL A O 1
ATOM 742 N N . CYS A 1 100 ? -6.855 -4.681 3.936 1.00 98.50 100 CYS A N 1
ATOM 743 C CA . CYS A 1 100 ? -6.159 -5.188 5.116 1.00 98.50 100 CYS A CA 1
ATOM 744 C C . CYS A 1 100 ? -7.111 -5.206 6.324 1.00 98.50 100 CYS A C 1
ATOM 746 O O . CYS A 1 100 ? -7.298 -4.165 6.963 1.00 98.50 100 CYS A O 1
ATOM 748 N N . PRO A 1 101 ? -7.721 -6.358 6.647 1.00 98.06 101 PRO A N 1
ATOM 749 C CA . PRO A 1 101 ? -8.580 -6.496 7.819 1.00 98.06 101 PRO A CA 1
ATOM 750 C C . PRO A 1 101 ? -7.801 -6.298 9.127 1.00 98.06 101 PRO A C 1
ATOM 752 O O . PRO A 1 101 ? -6.686 -6.798 9.278 1.00 98.06 101 PRO A O 1
ATOM 755 N N . VAL A 1 102 ? -8.400 -5.593 10.088 1.00 97.06 102 VAL A N 1
ATOM 756 C CA . VAL A 1 102 ? -7.877 -5.402 11.449 1.00 97.06 102 VAL A CA 1
ATOM 757 C C . VAL A 1 102 ? -9.033 -5.573 12.431 1.00 97.06 102 VAL A C 1
ATOM 759 O O . VAL A 1 102 ? -9.799 -4.639 12.641 1.00 97.06 102 VAL A O 1
ATOM 762 N N . GLU A 1 103 ? -9.159 -6.756 13.036 1.00 92.69 103 GLU A N 1
ATOM 763 C CA . GLU A 1 103 ? -10.308 -7.119 13.887 1.00 92.69 103 GLU A CA 1
ATOM 764 C C . GLU A 1 103 ? -11.653 -6.932 13.151 1.00 92.69 103 GLU A C 1
ATOM 766 O O . GLU A 1 103 ? -11.897 -7.608 12.154 1.00 92.69 103 GLU A O 1
ATOM 771 N N . ASP A 1 104 ? -12.518 -6.038 13.631 1.00 95.25 104 ASP A N 1
ATOM 772 C CA . ASP A 1 104 ? -13.806 -5.654 13.042 1.00 95.25 104 ASP A CA 1
ATOM 773 C C . ASP A 1 104 ? -13.706 -4.445 12.089 1.00 95.25 104 ASP A C 1
ATOM 775 O O . ASP A 1 104 ? -14.722 -3.900 11.659 1.00 95.25 104 ASP A O 1
ATOM 779 N N . LYS A 1 105 ? -12.480 -4.029 11.755 1.00 97.94 105 LYS A N 1
ATOM 780 C CA . LYS A 1 105 ? -12.157 -2.838 10.960 1.00 97.94 105 LYS A CA 1
ATOM 781 C C . LYS A 1 105 ? -11.354 -3.195 9.721 1.00 97.94 105 LYS A C 1
ATOM 783 O O . LYS A 1 105 ? -10.875 -4.316 9.552 1.00 97.94 105 LYS A O 1
ATOM 788 N N . VAL A 1 106 ? -11.139 -2.201 8.868 1.00 98.50 106 VAL A N 1
ATOM 789 C CA . VAL A 1 106 ? -10.376 -2.376 7.630 1.00 98.50 106 VAL A CA 1
ATOM 790 C C . VAL A 1 106 ? -9.464 -1.188 7.332 1.00 98.50 106 VAL A C 1
ATOM 792 O O . VAL A 1 106 ? -9.817 -0.022 7.523 1.00 98.50 106 VAL A O 1
ATOM 795 N N . ILE A 1 107 ? -8.262 -1.484 6.840 1.00 98.69 107 ILE A N 1
ATOM 796 C CA . ILE A 1 107 ? -7.384 -0.507 6.201 1.00 98.69 107 ILE A CA 1
ATOM 797 C C . ILE A 1 107 ? -7.382 -0.780 4.698 1.00 98.69 107 ILE A C 1
ATOM 799 O O . ILE A 1 107 ? -7.060 -1.883 4.265 1.00 98.69 107 ILE A O 1
ATOM 803 N N . TYR A 1 108 ? -7.654 0.243 3.899 1.00 98.62 108 TYR A N 1
ATOM 804 C CA . TYR A 1 108 ? -7.421 0.222 2.459 1.00 98.62 108 TYR A CA 1
ATOM 805 C C . TYR A 1 108 ? -6.150 0.994 2.146 1.00 98.62 108 TYR A C 1
ATOM 807 O O . TYR A 1 108 ? -5.985 2.121 2.614 1.00 98.62 108 TYR A O 1
ATOM 815 N N . ALA A 1 109 ? -5.265 0.429 1.331 1.00 98.38 109 ALA A N 1
ATOM 816 C CA . ALA A 1 109 ? -4.109 1.143 0.807 1.00 98.38 109 ALA A CA 1
ATOM 817 C C . ALA A 1 109 ? -4.231 1.274 -0.708 1.00 98.38 109 ALA A C 1
ATOM 819 O O . ALA A 1 109 ? -4.349 0.277 -1.413 1.00 98.38 109 ALA A O 1
ATOM 820 N N . VAL A 1 110 ? -4.171 2.501 -1.213 1.00 98.00 110 VAL A N 1
ATOM 821 C CA . VAL A 1 110 ? -4.252 2.803 -2.647 1.00 98.00 110 VAL A CA 1
ATOM 822 C C . VAL A 1 110 ? -3.017 3.587 -3.113 1.00 98.00 110 VAL A C 1
ATOM 824 O O . VAL A 1 110 ? -2.390 4.288 -2.309 1.00 98.00 110 VAL A O 1
ATOM 827 N N . PRO A 1 111 ? -2.618 3.487 -4.395 1.00 96.56 111 PRO A N 1
ATOM 828 C CA . PRO A 1 111 ? -1.465 4.208 -4.927 1.00 96.56 111 PRO A CA 1
ATOM 829 C C . PRO A 1 111 ? -1.606 5.726 -4.796 1.00 96.56 111 PRO A C 1
ATOM 831 O O . PRO A 1 111 ? -2.706 6.266 -4.763 1.00 96.56 111 PRO A O 1
ATOM 834 N N . GLY A 1 112 ? -0.479 6.440 -4.779 1.00 95.56 112 GLY A N 1
ATOM 835 C CA . GLY A 1 112 ? -0.474 7.910 -4.748 1.00 95.56 112 GLY A CA 1
ATOM 836 C C . GLY A 1 112 ? -0.801 8.564 -6.096 1.00 95.56 112 GLY A C 1
ATOM 837 O O . GLY A 1 112 ? -1.096 9.758 -6.153 1.00 95.56 112 GLY A O 1
ATOM 838 N N . VAL A 1 113 ? -0.740 7.801 -7.193 1.00 96.12 113 VAL A N 1
ATOM 839 C CA . VAL A 1 113 ? -1.024 8.295 -8.545 1.00 96.12 113 VAL A CA 1
ATOM 840 C C . VAL A 1 113 ? -2.529 8.581 -8.657 1.00 96.12 113 VAL A C 1
ATOM 842 O O . VAL A 1 113 ? -3.322 7.650 -8.518 1.00 96.12 113 VAL A O 1
ATOM 845 N N . PRO A 1 114 ? -2.964 9.831 -8.933 1.00 95.81 114 PRO A N 1
ATOM 846 C CA . PRO A 1 114 ? -4.370 10.221 -8.786 1.00 95.81 114 PRO A CA 1
ATOM 847 C C . PRO A 1 114 ? -5.372 9.392 -9.595 1.00 95.81 114 PRO A C 1
ATOM 849 O O . PRO A 1 114 ? -6.481 9.149 -9.126 1.00 95.81 114 PRO A O 1
ATOM 852 N N . TYR A 1 115 ? -4.996 8.974 -10.806 1.00 96.38 115 TYR A N 1
ATOM 853 C CA . TYR A 1 115 ? -5.856 8.153 -11.656 1.00 96.38 115 TYR A CA 1
ATOM 854 C C . TYR A 1 115 ? -5.998 6.723 -11.106 1.00 96.38 115 TYR A C 1
ATOM 856 O O . TYR A 1 115 ? -7.120 6.257 -10.937 1.00 96.38 115 TYR A O 1
ATOM 864 N N . GLU A 1 116 ? -4.882 6.076 -10.745 1.00 96.62 116 GLU A N 1
ATOM 865 C CA . GLU A 1 116 ? -4.875 4.721 -10.169 1.00 96.62 116 GLU A CA 1
ATOM 866 C C . GLU A 1 116 ? -5.662 4.670 -8.855 1.00 96.62 116 GLU A C 1
ATOM 868 O O . GLU A 1 116 ? -6.512 3.805 -8.659 1.00 96.62 116 GLU A O 1
ATOM 873 N N . MET A 1 117 ? -5.428 5.663 -7.991 1.00 97.06 117 MET A N 1
ATOM 874 C CA . MET A 1 117 ? -6.155 5.849 -6.740 1.00 97.06 117 MET A CA 1
ATOM 875 C C . MET A 1 117 ? -7.662 5.934 -6.967 1.00 97.06 117 MET A C 1
ATOM 877 O O . MET A 1 117 ? -8.428 5.238 -6.307 1.00 97.06 117 MET A O 1
ATOM 881 N N . ARG A 1 118 ? -8.098 6.789 -7.900 1.00 97.00 118 ARG A N 1
ATOM 882 C CA . ARG A 1 118 ? -9.522 7.014 -8.162 1.00 97.00 118 ARG A CA 1
ATOM 883 C C . ARG A 1 118 ? -10.211 5.746 -8.654 1.00 97.00 118 ARG A C 1
ATOM 885 O O . ARG A 1 118 ? -11.343 5.499 -8.249 1.00 97.00 118 ARG A O 1
ATOM 892 N N . GLU A 1 119 ? -9.554 4.981 -9.518 1.00 97.19 119 GLU A N 1
ATOM 893 C CA . GLU A 1 119 ? -10.090 3.730 -10.057 1.00 97.19 119 GLU A CA 1
ATOM 894 C C . GLU A 1 119 ? -10.307 2.698 -8.944 1.00 97.19 119 GLU A C 1
ATOM 896 O O . GLU A 1 119 ? -11.427 2.223 -8.776 1.00 97.19 119 GLU A O 1
ATOM 901 N N . MET A 1 120 ? -9.295 2.456 -8.103 1.00 97.56 120 MET A N 1
ATOM 902 C CA . MET A 1 120 ? -9.402 1.514 -6.979 1.00 97.56 120 MET A CA 1
ATOM 903 C C . MET A 1 120 ? -10.400 1.975 -5.909 1.00 97.56 120 MET A C 1
ATOM 905 O O . MET A 1 120 ? -11.157 1.176 -5.361 1.00 97.56 120 MET A O 1
ATOM 909 N N . VAL A 1 121 ? -10.435 3.277 -5.601 1.00 97.31 121 VAL A N 1
ATOM 910 C CA . VAL A 1 121 ? -11.372 3.798 -4.599 1.00 97.31 121 VAL A CA 1
ATOM 911 C C . VAL A 1 121 ? -12.815 3.637 -5.068 1.00 97.31 121 VAL A C 1
ATOM 913 O O . VAL A 1 121 ? -13.654 3.174 -4.303 1.00 97.31 121 VAL A O 1
ATOM 916 N N . LEU A 1 122 ? -13.121 4.007 -6.313 1.00 97.00 122 LEU A N 1
ATOM 917 C CA . LEU A 1 122 ? -14.488 3.922 -6.829 1.00 97.00 122 LEU A CA 1
ATOM 918 C C . LEU A 1 122 ? -14.913 2.485 -7.162 1.00 97.00 122 LEU A C 1
ATOM 920 O O . LEU A 1 122 ? -16.098 2.185 -7.045 1.00 97.00 122 LEU A O 1
ATOM 924 N N . GLY A 1 123 ? -13.981 1.631 -7.592 1.00 96.38 123 GLY A N 1
ATOM 925 C CA . GLY A 1 123 ? -14.256 0.250 -7.996 1.00 96.38 123 GLY A CA 1
ATOM 926 C C . GLY A 1 123 ? -14.341 -0.740 -6.835 1.00 96.38 123 GLY A C 1
ATOM 927 O O . GLY A 1 123 ? -15.162 -1.650 -6.884 1.00 96.38 123 GLY A O 1
ATOM 928 N N . THR A 1 124 ? -13.545 -0.537 -5.782 1.00 96.75 124 THR A N 1
ATOM 929 C CA . THR A 1 124 ? -13.371 -1.534 -4.712 1.00 96.75 124 THR A CA 1
ATOM 930 C C . THR A 1 124 ? -13.658 -0.953 -3.338 1.00 96.75 124 THR A C 1
ATOM 932 O O . THR A 1 124 ? -14.487 -1.487 -2.615 1.00 96.75 124 THR A O 1
ATOM 935 N N . VAL A 1 125 ? -13.020 0.168 -2.982 1.00 97.12 125 VAL A N 1
ATOM 936 C CA . VAL A 1 125 ? -13.088 0.695 -1.607 1.00 97.12 125 VAL A CA 1
ATOM 937 C C . VAL A 1 125 ? -14.488 1.189 -1.256 1.00 97.12 125 VAL A C 1
ATOM 939 O O . VAL A 1 125 ? -14.995 0.872 -0.194 1.00 97.12 125 VAL A O 1
ATOM 942 N N . ILE A 1 126 ? -15.116 1.987 -2.123 1.00 97.25 126 ILE A N 1
ATOM 943 C CA . ILE A 1 126 ? -16.458 2.524 -1.857 1.00 97.25 126 ILE A CA 1
ATOM 944 C C . ILE A 1 126 ? -17.534 1.427 -1.877 1.00 97.25 126 ILE A C 1
ATOM 946 O O . ILE A 1 126 ? -18.396 1.480 -1.012 1.00 97.25 126 ILE A O 1
ATOM 950 N N . PRO A 1 127 ? -17.528 0.454 -2.810 1.00 96.62 127 PRO A N 1
ATOM 951 C CA . PR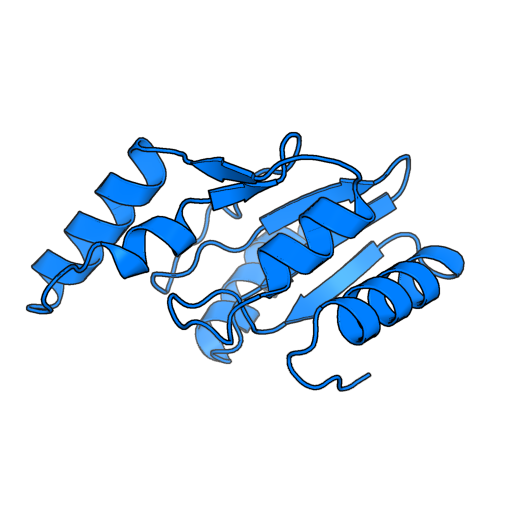O A 1 127 ? -18.493 -0.648 -2.777 1.00 96.62 127 PRO A CA 1
ATOM 952 C C . PRO A 1 127 ? -18.368 -1.609 -1.587 1.00 96.62 127 PRO A C 1
ATOM 954 O O . PRO A 1 127 ? -19.357 -2.261 -1.262 1.00 96.62 127 PRO A O 1
ATOM 957 N N . ASP A 1 128 ? -17.182 -1.730 -0.982 1.00 95.06 128 ASP A N 1
ATOM 958 C CA . ASP A 1 128 ? -16.932 -2.603 0.179 1.00 95.06 128 ASP A CA 1
ATOM 959 C C . ASP A 1 128 ? -17.299 -1.941 1.529 1.00 95.06 128 ASP A C 1
ATOM 961 O O . ASP A 1 128 ? -17.376 -2.619 2.551 1.00 95.06 128 ASP A O 1
ATOM 965 N N . LEU A 1 129 ? -17.541 -0.619 1.537 1.00 92.19 129 LEU A N 1
ATOM 966 C CA . LEU A 1 129 ? -17.992 0.174 2.697 1.00 92.19 129 LEU A CA 1
ATOM 967 C C . LEU A 1 129 ? -19.521 0.249 2.802 1.00 92.19 129 LEU A C 1
ATOM 969 O O . LEU A 1 129 ? -20.016 0.186 3.950 1.00 92.19 129 LEU A O 1
#

Radius of gyration: 13.99 Å; chains: 1; bounding box: 33×29×40 Å

Sequence (129 aa):
TKVGDNLGRMVSTIQLALSRSDAVIVCGGLGPTQDDITREAIAQVMGVSLIRHDDIGEHIRRLFESRGREFTQNNLRQADVPEGATTIAEMPGTAPGLVCPVEDKVIYAVPGVPYEMREMVLGTVIPDL

Foldseek 3Di:
DDDFQDLVRLLVVVVVVVVPDQEAEAEALQALDPSSCNQVSLLVNQVFFWDADVVLVVVLCVVCVVVVHDDDPSLSSLRTHRPPKDWQPDPPDSRTWIWRDRPSGIYTYFYNPVVRRVCSCVPPVVVVD